Protein AF-A0A7C1Q3C8-F1 (afdb_monomer_lite)

pLDDT: mean 85.89, std 12.81, range [46.75, 97.88]

Secondary structure (DSSP, 8-state):
-PPP------HHHHHHHHHHHSS-TT-GGGHHHHHHHHHHHHHHHHHHHHHT-HHHH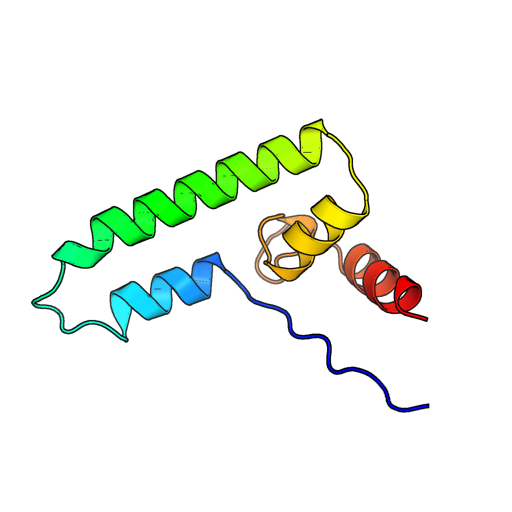HHHHHTT-SGGG-TTSTT--HHHHHHHHHTT-

Structure (mmCIF, N/CA/C/O backbone):
data_AF-A0A7C1Q3C8-F1
#
_entry.id   AF-A0A7C1Q3C8-F1
#
loop_
_atom_site.group_PDB
_atom_site.id
_atom_site.type_symbol
_atom_site.label_atom_id
_atom_site.label_alt_id
_atom_site.label_comp_id
_atom_site.label_asym_id
_atom_site.label_entity_id
_atom_site.label_seq_id
_atom_site.pdbx_PDB_ins_code
_atom_site.Cartn_x
_atom_site.Cartn_y
_atom_site.Cartn_z
_atom_site.occupancy
_atom_site.B_iso_or_equiv
_atom_site.auth_seq_id
_atom_site.auth_comp_id
_atom_site.auth_asym_id
_atom_site.auth_atom_id
_atom_site.pdbx_PDB_model_num
ATOM 1 N N . MET A 1 1 ? -1.377 -19.819 23.166 1.00 50.06 1 MET A N 1
ATOM 2 C CA . MET A 1 1 ? -1.894 -19.439 21.832 1.00 50.06 1 MET A CA 1
ATOM 3 C C . MET A 1 1 ? -0.719 -18.986 20.978 1.00 50.06 1 MET A C 1
ATOM 5 O O . MET A 1 1 ? 0.120 -18.260 21.496 1.00 50.06 1 MET A O 1
ATOM 9 N N . LYS A 1 2 ? -0.591 -19.463 19.732 1.00 54.12 2 LYS A N 1
ATOM 10 C CA . LYS A 1 2 ? 0.448 -18.975 18.808 1.00 54.12 2 LYS A CA 1
ATOM 11 C C . LYS A 1 2 ? 0.008 -17.605 18.292 1.00 54.12 2 LYS A C 1
ATOM 13 O O . LYS A 1 2 ? -1.068 -17.517 17.715 1.00 54.12 2 LYS A O 1
ATOM 18 N N . GLN A 1 3 ? 0.810 -16.566 18.512 1.00 60.91 3 GLN A N 1
ATOM 19 C CA . GLN A 1 3 ? 0.602 -15.279 17.846 1.00 60.91 3 GLN A CA 1
ATOM 20 C C . GLN A 1 3 ? 0.815 -15.480 16.340 1.00 60.91 3 GLN A C 1
ATOM 22 O O . GLN A 1 3 ? 1.852 -16.008 15.931 1.00 60.91 3 GLN A O 1
ATOM 27 N N . ALA A 1 4 ? -0.181 -15.125 15.528 1.00 72.06 4 ALA A N 1
ATOM 28 C CA . ALA A 1 4 ? -0.021 -15.073 14.081 1.00 72.06 4 ALA A CA 1
ATOM 29 C C . A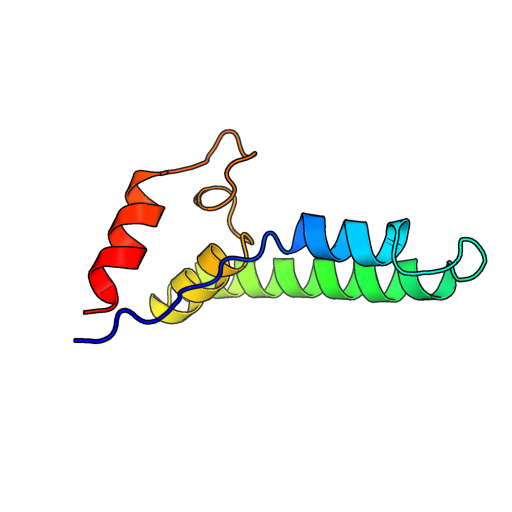LA A 1 4 ? 0.879 -13.880 13.725 1.00 72.06 4 ALA A C 1
ATOM 31 O O . ALA A 1 4 ? 0.769 -12.814 14.328 1.00 72.06 4 ALA A O 1
ATOM 32 N N . LEU A 1 5 ? 1.797 -14.064 12.776 1.00 72.00 5 LEU A N 1
ATOM 33 C CA . LEU A 1 5 ? 2.620 -12.967 12.272 1.00 72.00 5 LEU A CA 1
ATOM 34 C C . LEU A 1 5 ? 1.785 -12.133 11.297 1.00 72.00 5 LEU A C 1
ATOM 36 O O . LEU A 1 5 ? 1.484 -12.594 10.197 1.00 72.00 5 LEU A O 1
ATOM 40 N N . THR A 1 6 ? 1.437 -10.911 11.690 1.00 68.44 6 THR A N 1
ATOM 41 C CA . THR A 1 6 ? 0.767 -9.948 10.810 1.00 68.44 6 THR A CA 1
ATOM 42 C C . THR A 1 6 ? 1.825 -9.106 10.095 1.00 68.44 6 THR A C 1
ATOM 44 O O . THR A 1 6 ? 2.530 -8.307 10.716 1.00 68.44 6 THR A O 1
ATOM 47 N N . PHE A 1 7 ? 1.965 -9.294 8.783 1.00 77.62 7 PHE A N 1
ATOM 48 C CA . PHE A 1 7 ? 2.873 -8.498 7.956 1.00 77.62 7 PHE A CA 1
ATOM 49 C C . PHE A 1 7 ? 2.160 -7.256 7.417 1.00 77.62 7 PHE A C 1
ATOM 51 O O . PHE A 1 7 ? 0.986 -7.305 7.057 1.00 77.62 7 PHE A O 1
ATOM 58 N N . ARG A 1 8 ? 2.891 -6.141 7.344 1.00 84.12 8 ARG A N 1
ATOM 59 C CA . ARG A 1 8 ? 2.449 -4.902 6.694 1.00 84.12 8 ARG A CA 1
ATOM 60 C C . ARG A 1 8 ? 3.324 -4.640 5.482 1.00 84.12 8 ARG A C 1
ATOM 62 O O . ARG A 1 8 ? 4.524 -4.913 5.524 1.00 84.12 8 ARG A O 1
ATOM 69 N N . VAL A 1 9 ? 2.732 -4.086 4.430 1.00 89.19 9 VAL A N 1
ATOM 70 C CA . VAL A 1 9 ? 3.444 -3.795 3.186 1.00 89.19 9 VAL A CA 1
ATOM 71 C C . VAL A 1 9 ? 3.220 -2.342 2.827 1.00 89.19 9 VAL A C 1
ATOM 73 O O . VAL A 1 9 ? 2.097 -1.930 2.575 1.00 89.19 9 VAL A O 1
ATOM 76 N N . HIS A 1 10 ? 4.302 -1.571 2.750 1.00 94.25 10 HIS A N 1
ATOM 77 C CA . HIS A 1 10 ? 4.236 -0.226 2.202 1.00 94.25 10 HIS A CA 1
ATOM 78 C C . HIS A 1 10 ? 4.169 -0.315 0.676 1.00 94.25 10 HIS A C 1
ATOM 80 O O . HIS A 1 10 ? 5.195 -0.263 -0.002 1.00 94.25 10 HIS A O 1
ATOM 86 N N . THR A 1 11 ? 2.962 -0.489 0.134 1.00 94.94 11 THR A N 1
ATOM 87 C CA . THR A 1 11 ? 2.773 -0.898 -1.268 1.00 94.94 11 THR A CA 1
ATOM 88 C C . THR A 1 11 ? 3.431 0.062 -2.253 1.00 94.94 11 THR A C 1
ATOM 90 O O . THR A 1 11 ? 4.145 -0.382 -3.146 1.00 94.94 11 THR A O 1
ATOM 93 N N . SER A 1 12 ? 3.292 1.374 -2.051 1.00 92.00 12 SER A N 1
ATOM 94 C CA . SER A 1 12 ? 3.950 2.379 -2.898 1.00 92.00 12 SER A CA 1
ATOM 95 C C . SER A 1 12 ? 5.475 2.225 -2.940 1.00 92.00 12 SER A C 1
ATOM 97 O O . SER A 1 12 ? 6.057 2.256 -4.023 1.00 92.00 12 SER A O 1
ATOM 99 N N . ASN A 1 13 ? 6.117 1.997 -1.790 1.00 92.62 13 ASN A N 1
ATOM 100 C CA . ASN A 1 13 ? 7.567 1.811 -1.722 1.00 92.62 13 ASN A CA 1
ATOM 101 C C . ASN A 1 13 ? 7.982 0.470 -2.324 1.00 92.62 13 ASN A C 1
ATOM 103 O O . ASN A 1 13 ? 8.955 0.423 -3.063 1.00 92.62 13 ASN A O 1
ATOM 107 N N . LEU A 1 14 ? 7.219 -0.600 -2.088 1.00 93.12 14 LEU A N 1
ATOM 108 C CA . LEU A 1 14 ? 7.483 -1.897 -2.711 1.00 93.12 14 LEU A CA 1
ATOM 109 C C . LEU A 1 14 ? 7.433 -1.809 -4.243 1.00 93.12 14 LEU A C 1
ATOM 111 O O . LEU A 1 14 ? 8.324 -2.314 -4.917 1.00 93.12 14 LEU A O 1
ATOM 115 N N . LEU A 1 15 ? 6.410 -1.159 -4.804 1.00 92.56 15 LEU A N 1
ATOM 116 C CA . LEU A 1 15 ? 6.294 -0.992 -6.256 1.00 92.56 15 LEU A CA 1
ATOM 117 C C . LEU A 1 15 ? 7.437 -0.142 -6.821 1.00 92.56 15 LEU A C 1
ATOM 119 O O . LEU A 1 15 ? 7.944 -0.448 -7.900 1.00 92.56 15 LEU A O 1
ATOM 123 N N . LYS A 1 16 ? 7.864 0.889 -6.084 1.00 89.19 16 LYS A N 1
ATOM 124 C CA . LYS A 1 16 ? 9.036 1.694 -6.433 1.00 89.19 16 LYS A CA 1
ATOM 125 C C . LYS A 1 16 ? 10.310 0.843 -6.457 1.00 89.19 16 LYS A C 1
ATOM 127 O O . LYS A 1 16 ? 11.000 0.835 -7.468 1.00 89.19 16 LYS A O 1
ATOM 132 N N . GLU A 1 17 ? 10.564 0.066 -5.407 1.00 89.69 17 GLU A N 1
ATOM 133 C CA . GLU A 1 17 ? 11.710 -0.853 -5.316 1.00 89.69 17 GLU A CA 1
ATOM 134 C C . GLU A 1 17 ? 11.708 -1.901 -6.438 1.00 89.69 17 GLU A C 1
ATOM 136 O O . GLU A 1 17 ? 12.750 -2.200 -7.017 1.00 89.69 17 GLU A O 1
ATOM 141 N N . ILE A 1 18 ? 10.540 -2.434 -6.812 1.00 88.00 18 ILE A N 1
ATOM 142 C CA . ILE A 1 18 ? 10.428 -3.365 -7.945 1.00 88.00 18 ILE A CA 1
ATOM 143 C C . ILE A 1 18 ? 10.916 -2.699 -9.237 1.00 88.00 18 ILE A C 1
ATOM 145 O O . ILE A 1 18 ? 11.691 -3.296 -9.981 1.00 88.00 18 ILE A O 1
ATOM 149 N N . VAL A 1 19 ? 10.479 -1.468 -9.496 1.00 85.38 19 VAL A N 1
ATOM 150 C CA . VAL A 1 19 ? 10.823 -0.725 -10.715 1.00 85.38 19 VAL A CA 1
ATOM 151 C C . VAL A 1 19 ? 12.281 -0.272 -10.727 1.00 85.38 19 VAL A C 1
ATOM 153 O O . VAL A 1 19 ? 12.908 -0.301 -11.784 1.00 85.38 19 VAL A O 1
ATOM 156 N N . GLU A 1 20 ? 12.814 0.149 -9.581 1.00 83.81 20 GLU A N 1
ATOM 157 C CA . GLU A 1 20 ? 14.146 0.755 -9.480 1.00 83.81 20 GLU A CA 1
ATOM 158 C C . GLU A 1 20 ? 15.268 -0.270 -9.258 1.00 83.81 20 GLU A C 1
ATOM 160 O O . GLU A 1 20 ? 16.364 -0.088 -9.787 1.00 83.81 20 GLU A O 1
ATOM 165 N N . CYS A 1 21 ? 15.009 -1.349 -8.512 1.00 79.69 21 CYS A N 1
ATOM 166 C CA . CYS A 1 21 ? 16.049 -2.269 -8.038 1.00 79.69 21 CYS A CA 1
ATOM 167 C C . CYS A 1 21 ? 15.935 -3.683 -8.622 1.00 79.69 21 CYS A C 1
ATOM 169 O O . CYS A 1 21 ? 16.953 -4.345 -8.826 1.00 79.69 21 CYS A O 1
ATOM 171 N N . ALA A 1 22 ? 14.719 -4.181 -8.877 1.00 71.25 22 ALA A N 1
ATOM 172 C CA . ALA A 1 22 ? 14.525 -5.575 -9.293 1.00 71.25 22 ALA A CA 1
ATOM 173 C C . ALA A 1 22 ? 14.648 -5.788 -10.811 1.00 71.25 22 ALA A C 1
ATOM 175 O O . ALA A 1 22 ? 14.777 -6.924 -11.274 1.00 71.25 22 ALA A O 1
ATOM 176 N N . ILE A 1 23 ? 14.594 -4.711 -11.593 1.00 69.12 23 ILE A N 1
ATOM 177 C CA . ILE A 1 23 ? 14.524 -4.759 -13.050 1.00 69.12 23 ILE A CA 1
ATOM 178 C C . ILE A 1 23 ? 15.787 -4.092 -13.616 1.00 69.12 23 ILE A C 1
ATOM 180 O O . ILE A 1 23 ? 16.073 -2.950 -13.258 1.00 69.12 23 ILE A O 1
ATOM 184 N N . PRO A 1 24 ? 16.563 -4.760 -14.496 1.00 75.12 24 PRO A N 1
ATOM 185 C CA . PRO A 1 24 ? 17.702 -4.130 -15.156 1.00 75.12 24 PRO A CA 1
ATOM 186 C C . PRO A 1 24 ? 17.273 -2.813 -15.807 1.00 75.12 24 PRO A C 1
ATOM 188 O O . PRO A 1 24 ? 16.200 -2.748 -16.400 1.00 75.12 24 PRO A O 1
ATOM 191 N N . THR A 1 25 ? 18.110 -1.778 -15.765 1.00 65.19 25 THR A N 1
ATOM 192 C CA . THR A 1 25 ? 17.808 -0.438 -16.312 1.00 65.19 25 THR A CA 1
ATOM 193 C C . THR A 1 25 ? 17.371 -0.444 -17.785 1.00 65.19 25 THR A C 1
ATOM 195 O O . THR A 1 25 ? 16.725 0.495 -18.243 1.00 65.19 25 THR A O 1
ATOM 198 N N . SER A 1 26 ? 17.666 -1.513 -18.530 1.00 64.00 26 SER A N 1
ATOM 199 C CA . SER A 1 26 ? 17.200 -1.750 -19.902 1.00 64.00 26 SER A CA 1
ATOM 200 C C . SER A 1 26 ? 15.727 -2.181 -20.025 1.00 64.00 26 SER A C 1
ATOM 202 O O . SER A 1 26 ? 15.185 -2.174 -21.128 1.00 64.00 26 SER A O 1
ATOM 204 N N . ALA A 1 27 ? 15.054 -2.533 -18.929 1.00 64.06 27 ALA A N 1
ATOM 205 C CA . ALA A 1 27 ? 13.696 -3.076 -18.902 1.00 64.06 27 ALA A CA 1
ATOM 206 C C . ALA A 1 27 ? 12.648 -2.062 -18.396 1.00 64.06 27 ALA A C 1
ATOM 208 O O . ALA A 1 27 ? 11.687 -2.407 -17.705 1.00 64.06 27 ALA A O 1
ATOM 209 N N . GLY A 1 28 ? 12.758 -0.810 -18.863 1.00 69.38 28 GLY A N 1
ATOM 210 C CA . GLY A 1 28 ? 11.739 0.238 -18.682 1.00 69.38 28 GLY A CA 1
ATOM 211 C C . GLY A 1 28 ? 10.330 -0.143 -19.171 1.00 69.38 28 GLY A C 1
ATOM 212 O O . GLY A 1 28 ? 9.356 0.522 -18.823 1.00 69.38 28 GLY A O 1
ATOM 213 N N . VAL A 1 29 ? 10.192 -1.255 -19.906 1.00 80.81 29 VAL A N 1
ATOM 214 C CA . VAL A 1 29 ? 8.907 -1.851 -20.307 1.00 80.81 29 VAL A CA 1
ATOM 215 C C . VAL A 1 29 ? 7.980 -2.144 -19.121 1.00 80.81 29 VAL A C 1
ATOM 217 O O . VAL A 1 29 ? 6.764 -2.101 -19.279 1.00 80.81 29 VAL A O 1
ATOM 220 N N . LEU A 1 30 ? 8.525 -2.395 -17.926 1.00 82.50 30 LEU A N 1
ATOM 221 C CA . LEU A 1 30 ? 7.731 -2.698 -16.732 1.00 82.50 30 LEU A CA 1
ATOM 222 C C . LEU A 1 30 ? 7.310 -1.456 -15.931 1.00 82.50 30 LEU A C 1
ATOM 224 O O . LEU A 1 30 ? 6.398 -1.550 -15.112 1.00 82.50 30 LEU A O 1
ATOM 228 N N . TYR A 1 31 ? 7.883 -0.280 -16.207 1.00 85.00 31 TYR A N 1
ATOM 229 C CA . TYR A 1 31 ? 7.500 0.965 -15.532 1.00 85.00 31 TYR A CA 1
ATOM 230 C C . TYR A 1 31 ? 6.016 1.289 -15.749 1.00 85.00 31 TYR A C 1
ATOM 232 O O . TYR A 1 31 ? 5.275 1.575 -14.808 1.00 85.00 31 TYR A O 1
ATOM 240 N N . VAL A 1 32 ? 5.573 1.200 -17.006 1.00 89.12 32 VAL A N 1
ATOM 241 C CA . VAL A 1 32 ? 4.194 1.497 -17.412 1.00 89.12 32 VAL A CA 1
ATOM 242 C C . VAL A 1 32 ? 3.179 0.575 -16.719 1.00 89.12 32 VAL A C 1
ATOM 244 O O . VAL A 1 32 ? 2.285 1.104 -16.055 1.00 89.12 32 VAL A O 1
ATOM 247 N N . PRO A 1 33 ? 3.284 -0.768 -16.799 1.00 92.19 33 PRO A N 1
ATOM 248 C CA . PRO A 1 33 ? 2.325 -1.649 -16.139 1.00 92.19 33 PRO A CA 1
ATOM 249 C C . PRO A 1 33 ? 2.367 -1.545 -14.610 1.00 92.19 33 PRO A C 1
ATOM 251 O O . PRO A 1 33 ? 1.306 -1.584 -13.989 1.00 92.19 33 PRO A O 1
ATOM 254 N N . VAL A 1 34 ? 3.537 -1.346 -13.985 1.00 92.12 34 VAL A N 1
ATOM 255 C CA . VAL A 1 34 ? 3.608 -1.160 -12.524 1.00 92.12 34 VAL A CA 1
ATOM 256 C C . VAL A 1 34 ? 2.919 0.137 -12.099 1.00 92.12 34 VAL A C 1
ATOM 258 O O . VAL A 1 34 ? 2.147 0.139 -11.138 1.00 92.12 34 VAL A O 1
ATOM 261 N N . ASN A 1 35 ? 3.123 1.233 -12.833 1.00 89.94 35 ASN A N 1
ATOM 262 C CA . ASN A 1 35 ? 2.426 2.480 -12.534 1.00 89.94 35 ASN A CA 1
ATOM 263 C C . ASN A 1 35 ? 0.910 2.355 -12.769 1.00 89.94 35 ASN A C 1
ATOM 265 O O . ASN A 1 35 ? 0.131 2.854 -11.960 1.00 89.94 35 ASN A O 1
ATOM 269 N N . GLN A 1 36 ? 0.475 1.642 -13.814 1.00 95.19 36 GLN A N 1
ATOM 270 C CA . GLN A 1 36 ? -0.947 1.367 -14.041 1.00 95.19 36 GLN A CA 1
ATOM 271 C C . GLN A 1 36 ? -1.558 0.553 -12.893 1.00 95.19 36 GLN A C 1
ATOM 273 O O . GLN A 1 36 ? -2.655 0.862 -12.428 1.00 95.19 36 GLN A O 1
ATOM 278 N N . PHE A 1 37 ? -0.841 -0.458 -12.400 1.00 96.06 37 PHE A N 1
A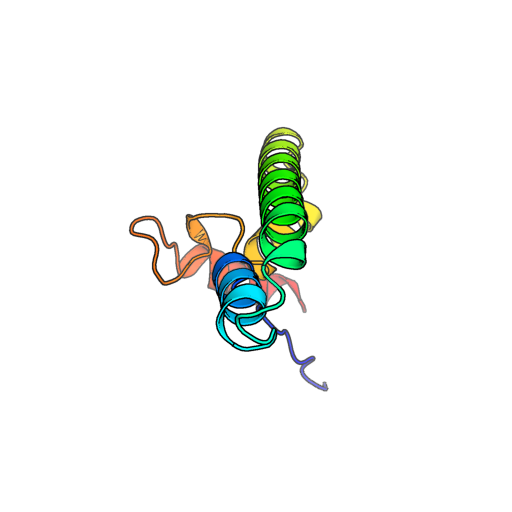TOM 279 C CA . PHE A 1 37 ? -1.275 -1.249 -11.254 1.00 96.06 37 PHE A CA 1
ATOM 280 C C . PHE A 1 37 ? -1.391 -0.397 -9.983 1.00 96.06 37 PHE A C 1
ATOM 282 O O . PHE A 1 37 ? -2.406 -0.468 -9.293 1.00 96.06 37 PHE A O 1
ATOM 289 N N . ARG A 1 38 ? -0.417 0.485 -9.723 1.00 94.31 38 ARG A N 1
ATOM 290 C CA . ARG A 1 38 ? -0.478 1.452 -8.615 1.00 94.31 38 ARG A CA 1
ATOM 291 C C . ARG A 1 38 ? -1.737 2.323 -8.685 1.00 94.31 38 ARG A C 1
ATOM 293 O O . ARG A 1 38 ? -2.412 2.487 -7.675 1.00 94.31 38 ARG A O 1
ATOM 300 N N . LEU A 1 39 ? -2.074 2.852 -9.864 1.00 95.31 39 LEU A N 1
ATOM 301 C CA . LEU A 1 39 ? -3.280 3.669 -10.052 1.00 95.31 39 LEU A CA 1
ATOM 302 C C . LEU A 1 39 ? -4.567 2.878 -9.779 1.00 95.31 39 LEU A C 1
ATOM 304 O O . LEU A 1 39 ? -5.487 3.403 -9.152 1.00 95.31 39 LEU A O 1
ATOM 308 N N . LEU A 1 40 ? -4.627 1.612 -10.203 1.00 97.88 40 LEU A N 1
ATOM 309 C CA . LEU A 1 40 ? -5.762 0.737 -9.902 1.00 97.88 40 LEU A CA 1
ATOM 310 C C . LEU A 1 40 ? -5.903 0.488 -8.398 1.00 97.88 40 LEU A C 1
ATOM 312 O O . LEU A 1 40 ? -7.018 0.532 -7.888 1.00 97.88 40 LEU A O 1
ATOM 316 N N . LEU A 1 41 ? -4.798 0.285 -7.677 1.00 96.69 41 LEU A N 1
ATOM 317 C CA . LEU A 1 41 ? -4.827 0.135 -6.220 1.00 96.69 41 LEU A CA 1
ATOM 318 C C . LEU A 1 41 ? -5.357 1.393 -5.521 1.00 96.69 41 LEU A C 1
ATOM 320 O O . LEU A 1 41 ? -6.169 1.270 -4.609 1.00 96.69 41 LEU A O 1
ATOM 324 N N . CYS A 1 42 ? -4.978 2.591 -5.981 1.00 94.44 42 CYS A N 1
ATOM 325 C CA . CYS A 1 42 ? -5.553 3.840 -5.470 1.00 94.44 42 CYS A CA 1
ATOM 326 C C . CYS A 1 42 ? -7.070 3.904 -5.709 1.00 94.44 42 CYS A C 1
ATOM 328 O O . CYS A 1 42 ? -7.825 4.200 -4.786 1.00 94.44 42 CYS A O 1
ATOM 330 N N . ALA A 1 43 ? -7.538 3.557 -6.912 1.00 97.00 43 ALA A N 1
ATOM 331 C CA . ALA A 1 43 ? -8.970 3.537 -7.218 1.00 97.00 43 ALA A CA 1
ATOM 332 C C . ALA A 1 43 ? -9.741 2.506 -6.369 1.00 97.00 43 ALA A C 1
ATOM 334 O O . ALA A 1 43 ? -10.871 2.761 -5.945 1.00 97.00 43 ALA A O 1
ATOM 335 N N . VAL A 1 44 ? -9.131 1.347 -6.096 1.00 96.25 44 VAL A N 1
ATOM 336 C CA . VAL A 1 44 ? -9.684 0.331 -5.191 1.00 96.25 44 VAL A CA 1
ATOM 337 C C . VAL A 1 44 ? -9.774 0.871 -3.765 1.00 96.25 44 VAL A C 1
ATOM 339 O O . VAL A 1 44 ? -10.829 0.732 -3.151 1.00 96.25 44 VAL A O 1
ATOM 342 N N . ALA A 1 45 ? -8.728 1.533 -3.266 1.00 95.44 45 ALA A N 1
ATOM 343 C CA . ALA A 1 45 ? -8.719 2.142 -1.939 1.00 95.44 45 ALA A CA 1
ATOM 344 C C . ALA A 1 45 ? -9.800 3.228 -1.806 1.00 95.44 45 ALA A C 1
ATOM 346 O O . ALA A 1 45 ? -10.607 3.184 -0.882 1.00 95.44 45 ALA A O 1
ATOM 347 N N . GLU A 1 46 ? -9.925 4.129 -2.784 1.00 96.31 46 GLU A N 1
ATOM 348 C CA . GLU A 1 46 ? -11.009 5.121 -2.801 1.00 96.31 46 GLU A CA 1
ATOM 349 C C . GLU A 1 46 ? -12.398 4.469 -2.805 1.00 96.31 46 GLU A C 1
ATOM 351 O O . GLU A 1 46 ? -13.343 4.962 -2.179 1.00 96.31 46 GLU A O 1
ATOM 356 N N . ARG A 1 47 ? -12.560 3.364 -3.544 1.00 97.44 47 ARG A N 1
ATOM 357 C CA . ARG A 1 47 ? -13.828 2.635 -3.570 1.00 97.44 47 ARG A CA 1
ATOM 358 C C . ARG A 1 47 ? -14.105 1.954 -2.233 1.00 97.44 47 ARG A C 1
ATOM 360 O O . ARG A 1 47 ? -15.256 1.986 -1.801 1.00 97.44 47 ARG A O 1
ATOM 367 N N . ALA A 1 48 ? -13.087 1.391 -1.589 1.00 95.94 48 ALA A N 1
ATOM 368 C CA . ALA A 1 48 ? -13.186 0.807 -0.257 1.00 95.94 48 ALA A CA 1
ATOM 369 C C . ALA A 1 48 ? -13.667 1.840 0.767 1.00 95.94 48 ALA A C 1
ATOM 371 O O . ALA A 1 48 ? -14.649 1.587 1.466 1.00 95.94 48 ALA A O 1
ATOM 372 N N . THR A 1 49 ? -13.089 3.046 0.750 1.00 93.38 49 THR A N 1
ATOM 373 C CA . THR A 1 49 ? -13.517 4.152 1.618 1.00 93.38 49 THR A CA 1
ATOM 374 C C . THR A 1 49 ? -14.994 4.492 1.407 1.00 93.38 49 THR A C 1
ATOM 376 O O . THR A 1 49 ? -15.743 4.636 2.368 1.00 93.38 49 THR A O 1
ATOM 379 N N . LYS A 1 50 ? -15.451 4.563 0.147 1.00 96.88 50 LYS A N 1
ATOM 380 C CA . LYS A 1 50 ? -16.858 4.858 -0.191 1.00 96.88 50 LYS A CA 1
ATOM 381 C C . LYS A 1 50 ? -17.827 3.751 0.228 1.00 96.88 50 LYS A C 1
ATOM 383 O O . LYS A 1 50 ? -18.980 4.047 0.523 1.00 96.88 50 LYS A O 1
ATOM 388 N N . LEU A 1 51 ? -17.395 2.490 0.181 1.00 97.19 51 LEU A N 1
ATOM 389 C CA . LEU A 1 51 ? -18.190 1.352 0.654 1.00 97.19 51 LEU A CA 1
ATOM 390 C C . LEU A 1 51 ? -18.243 1.296 2.185 1.00 97.19 51 LEU A C 1
ATOM 392 O O . LEU A 1 51 ? -19.213 0.775 2.726 1.00 97.19 51 LEU A O 1
ATOM 396 N N . ASN A 1 52 ? -17.229 1.857 2.852 1.00 93.31 52 ASN A N 1
ATOM 397 C CA . ASN A 1 52 ? -17.070 1.867 4.302 1.00 93.31 52 ASN A CA 1
ATOM 398 C C . ASN A 1 52 ? -17.157 0.462 4.925 1.00 93.31 52 ASN A C 1
ATOM 400 O O . ASN A 1 52 ? -17.729 0.273 5.997 1.00 93.31 52 ASN A O 1
ATOM 404 N N . ASP A 1 53 ? -16.606 -0.529 4.224 1.00 93.25 53 ASP A N 1
ATOM 405 C CA . ASP A 1 53 ? -16.520 -1.897 4.720 1.00 93.25 53 ASP A CA 1
ATOM 406 C C . ASP A 1 53 ? -15.324 -2.020 5.685 1.00 93.25 53 ASP A C 1
ATOM 408 O O . ASP A 1 53 ? -14.191 -1.728 5.280 1.00 93.25 53 ASP A O 1
ATOM 412 N N . PRO A 1 54 ? -15.539 -2.414 6.957 1.00 91.00 54 PRO A N 1
ATOM 413 C CA . PRO A 1 54 ? -14.472 -2.444 7.956 1.00 91.00 54 PRO A CA 1
ATOM 414 C C . PRO A 1 54 ? -13.312 -3.378 7.594 1.00 91.00 54 PRO A C 1
ATOM 416 O O . PRO A 1 54 ? -12.152 -3.005 7.769 1.00 91.00 54 PRO A O 1
ATOM 419 N N . GLU A 1 55 ? -13.604 -4.559 7.047 1.00 91.25 55 GLU A N 1
ATOM 420 C CA . GLU A 1 55 ? -12.584 -5.552 6.694 1.00 91.25 55 GLU A CA 1
ATOM 421 C C . GLU A 1 55 ? -11.766 -5.100 5.482 1.00 91.25 55 GLU A C 1
ATOM 423 O O . GLU A 1 55 ? -10.537 -5.194 5.467 1.00 91.25 55 GLU A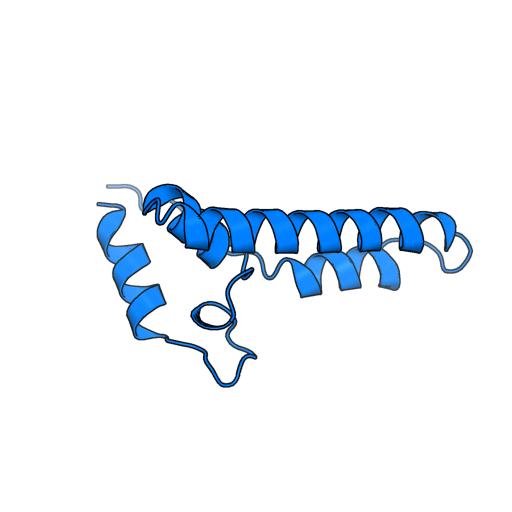 O 1
ATOM 428 N N . LEU A 1 56 ? -12.425 -4.526 4.477 1.00 92.75 56 LEU A N 1
ATOM 429 C CA . LEU A 1 56 ? -11.749 -3.986 3.307 1.00 92.75 56 LEU A CA 1
ATOM 430 C C . LEU A 1 56 ? -10.869 -2.787 3.674 1.00 92.75 56 LEU A C 1
ATOM 432 O O . LEU A 1 56 ? -9.725 -2.709 3.226 1.00 92.75 56 LEU A O 1
ATOM 436 N N . ASN A 1 57 ? -11.357 -1.883 4.526 1.00 93.25 57 ASN A N 1
ATOM 437 C CA . ASN A 1 57 ? -10.562 -0.767 5.040 1.00 93.25 57 ASN A CA 1
ATOM 438 C C . ASN A 1 57 ? -9.351 -1.264 5.837 1.00 93.25 57 ASN A C 1
ATOM 440 O O . ASN A 1 57 ? -8.253 -0.722 5.690 1.00 93.25 57 ASN A O 1
ATOM 444 N N . LYS A 1 58 ? -9.519 -2.343 6.611 1.00 91.69 58 LYS A N 1
ATOM 445 C CA . LYS A 1 58 ? -8.414 -2.978 7.328 1.00 91.69 58 LYS A CA 1
ATOM 446 C C . LYS A 1 58 ? -7.325 -3.459 6.362 1.00 91.69 58 LYS A C 1
ATOM 448 O O . LYS A 1 58 ? -6.144 -3.185 6.588 1.00 91.69 58 LYS A O 1
ATOM 453 N N . LEU A 1 59 ? -7.711 -4.107 5.259 1.00 92.19 59 LEU A N 1
ATOM 454 C CA . LEU A 1 59 ? -6.780 -4.524 4.204 1.00 92.19 59 LEU A CA 1
ATOM 455 C C . LEU A 1 59 ? -6.071 -3.324 3.558 1.00 92.19 59 LEU A C 1
ATOM 457 O O . LEU A 1 59 ? -4.856 -3.370 3.363 1.00 92.19 59 LEU A O 1
ATOM 461 N N . MET A 1 60 ? -6.788 -2.232 3.269 1.00 95.00 60 MET A N 1
ATOM 462 C CA . MET A 1 60 ? -6.180 -1.022 2.693 1.00 95.00 60 MET A CA 1
ATOM 463 C C . MET A 1 60 ? -5.127 -0.413 3.630 1.00 95.00 60 MET A C 1
ATOM 465 O O . MET A 1 60 ? -4.044 -0.040 3.175 1.00 95.00 60 MET A O 1
ATOM 469 N N . CYS A 1 61 ? -5.390 -0.390 4.940 1.00 93.19 61 CYS A N 1
ATOM 470 C CA . CYS A 1 61 ? -4.421 0.046 5.946 1.00 93.19 61 CYS A CA 1
ATOM 471 C C . CYS A 1 61 ? -3.207 -0.898 6.063 1.00 93.19 61 CYS A C 1
ATOM 473 O O . CYS A 1 61 ? -2.075 -0.446 6.245 1.00 93.19 61 CYS A O 1
ATOM 475 N N . GLN A 1 62 ? -3.401 -2.219 5.952 1.00 91.94 62 GLN A N 1
ATOM 476 C CA . GLN A 1 62 ? -2.294 -3.192 5.952 1.00 91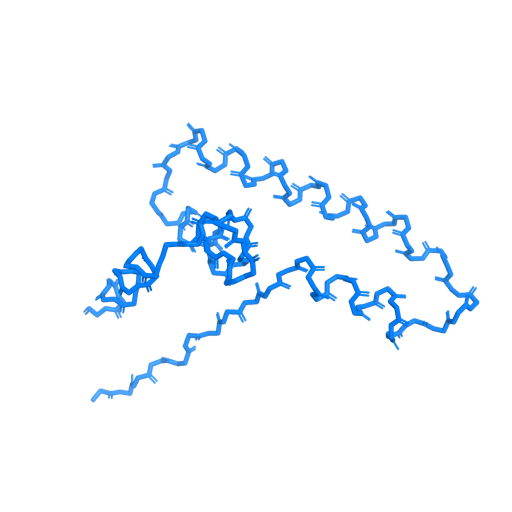.94 62 GLN A CA 1
ATOM 477 C C . GLN A 1 62 ? -1.380 -3.046 4.724 1.00 91.94 62 GLN A C 1
ATOM 479 O O . GLN A 1 62 ? -0.169 -3.268 4.832 1.00 91.94 62 GLN A O 1
ATOM 484 N N . LEU A 1 63 ? -1.960 -2.647 3.589 1.00 94.44 63 LEU A N 1
ATOM 485 C CA . LEU A 1 63 ? -1.265 -2.328 2.340 1.00 94.44 63 LEU A CA 1
ATOM 486 C C . LEU A 1 63 ? -0.705 -0.896 2.299 1.00 94.44 63 LEU A C 1
ATOM 488 O O . LEU A 1 63 ? -0.104 -0.508 1.291 1.00 94.44 63 LEU A O 1
ATOM 492 N N . TH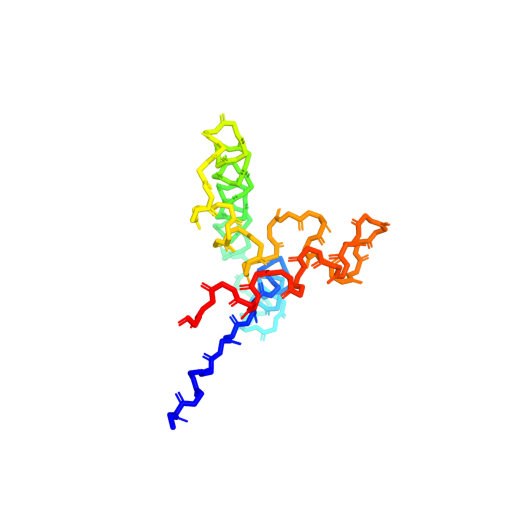R A 1 64 ? -0.901 -0.105 3.356 1.00 95.25 64 THR A N 1
ATOM 493 C CA . THR A 1 64 ? -0.490 1.303 3.412 1.00 95.25 64 THR A CA 1
ATOM 494 C C . THR A 1 64 ? -1.027 2.108 2.218 1.00 95.25 64 THR A C 1
ATOM 496 O O . THR A 1 64 ? -0.306 2.874 1.581 1.00 95.25 64 THR A O 1
ATOM 499 N N . LEU A 1 65 ? -2.289 1.870 1.847 1.00 95.38 65 LEU A N 1
ATOM 500 C CA . LEU A 1 65 ? -2.970 2.605 0.773 1.00 95.38 65 LEU A CA 1
ATOM 501 C C . LEU A 1 65 ? -3.744 3.822 1.294 1.00 95.38 65 LEU A C 1
ATOM 503 O O . LEU A 1 65 ? -4.118 4.681 0.500 1.00 95.38 65 LEU A O 1
ATOM 507 N N . TYR A 1 66 ? -3.958 3.904 2.609 1.00 95.44 66 TYR A N 1
ATOM 508 C CA . TYR A 1 66 ? -4.505 5.077 3.287 1.00 95.44 66 TYR A CA 1
ATOM 509 C C . TYR A 1 66 ? -3.394 5.881 3.948 1.00 95.44 66 TYR A C 1
ATOM 511 O O . TYR A 1 66 ? -2.482 5.309 4.554 1.00 95.44 66 TYR A O 1
ATOM 519 N N . GLU A 1 67 ? -3.487 7.204 3.866 1.00 94.00 67 GLU A N 1
ATOM 520 C CA . GLU A 1 67 ? -2.481 8.110 4.423 1.00 94.00 67 GLU A CA 1
ATOM 521 C C . GLU A 1 67 ? -2.365 7.963 5.943 1.00 94.00 67 GLU A C 1
ATOM 523 O O . GLU A 1 67 ? -1.266 8.009 6.487 1.00 94.00 67 GLU A O 1
ATOM 528 N N . GLU A 1 68 ? -3.477 7.691 6.622 1.00 94.38 68 GLU A N 1
ATOM 529 C CA . GLU A 1 68 ? -3.551 7.462 8.064 1.00 94.38 68 GLU A CA 1
ATOM 530 C C . GLU A 1 68 ? -2.784 6.210 8.497 1.00 94.38 68 GLU A C 1
ATOM 532 O O . GLU A 1 68 ? -2.374 6.093 9.651 1.00 94.38 68 GLU A O 1
ATOM 537 N N . SER A 1 69 ? -2.551 5.284 7.566 1.00 93.50 69 SER A N 1
ATOM 538 C CA . SER A 1 69 ? -1.786 4.061 7.799 1.00 93.50 69 SER A CA 1
ATOM 539 C C . SER A 1 69 ? -0.318 4.159 7.366 1.00 93.50 69 SER A C 1
ATOM 541 O O . SER A 1 69 ? 0.470 3.265 7.692 1.00 93.50 69 SER A O 1
ATOM 543 N N . ASP A 1 70 ? 0.080 5.226 6.667 1.00 94.25 70 ASP A N 1
ATOM 544 C CA . ASP A 1 70 ? 1.448 5.427 6.183 1.00 94.25 70 ASP A CA 1
ATOM 545 C C . ASP A 1 70 ? 2.320 6.135 7.229 1.00 94.25 70 ASP A C 1
ATOM 547 O O . ASP A 1 70 ? 2.088 7.311 7.498 1.00 94.25 70 ASP A O 1
ATOM 551 N N . PRO A 1 71 ? 3.359 5.481 7.791 1.00 91.75 71 PRO A N 1
ATOM 552 C CA . PRO A 1 71 ? 4.235 6.098 8.789 1.00 91.75 71 PRO A CA 1
ATOM 553 C C . PRO A 1 71 ? 5.035 7.302 8.265 1.00 91.75 71 PRO A C 1
ATOM 555 O O . PRO A 1 71 ? 5.585 8.052 9.069 1.00 91.75 71 PRO A O 1
ATOM 558 N N . ASN A 1 72 ? 5.125 7.487 6.945 1.00 92.75 72 ASN A N 1
ATOM 559 C CA . ASN A 1 72 ? 5.781 8.635 6.320 1.00 92.75 72 ASN A CA 1
ATOM 560 C C . ASN A 1 72 ? 4.803 9.780 6.007 1.00 92.75 72 ASN A C 1
ATOM 562 O O . ASN A 1 72 ? 5.237 10.864 5.607 1.00 92.75 72 ASN A O 1
ATOM 566 N N . SER A 1 73 ? 3.494 9.560 6.165 1.00 94.50 73 SER A N 1
ATOM 567 C CA . SER A 1 73 ? 2.481 10.590 5.956 1.00 94.50 73 SER A CA 1
ATOM 568 C C . SER A 1 73 ? 2.397 11.543 7.147 1.00 94.50 73 SER A C 1
ATOM 570 O O . SER A 1 73 ? 2.520 11.153 8.307 1.00 94.50 73 SER A O 1
ATOM 572 N N . LYS A 1 74 ? 2.089 12.815 6.870 1.00 96.19 74 LYS A N 1
ATOM 573 C CA . LYS A 1 74 ? 1.754 13.808 7.907 1.00 96.19 74 LYS A CA 1
ATOM 574 C C . LYS A 1 74 ? 0.428 13.504 8.609 1.00 96.19 74 LYS A C 1
ATOM 576 O O . LYS A 1 74 ? 0.180 14.042 9.683 1.00 96.19 74 LYS A O 1
ATOM 581 N N . HIS A 1 75 ? -0.409 12.680 7.985 1.00 95.88 75 HIS A N 1
ATOM 582 C CA . HIS A 1 75 ? -1.721 12.280 8.481 1.00 95.88 75 HIS A CA 1
ATOM 583 C C . HIS A 1 75 ? -1.696 10.923 9.192 1.00 95.88 75 HIS A C 1
ATOM 585 O O . HIS A 1 75 ? -2.753 10.414 9.551 1.00 95.88 75 HIS A O 1
ATOM 591 N N . TYR A 1 76 ? -0.508 10.347 9.416 1.00 95.44 76 TYR A N 1
ATOM 592 C CA . TYR A 1 76 ? -0.357 9.068 10.098 1.00 95.44 76 TYR A CA 1
ATOM 593 C C . TYR A 1 76 ? -1.056 9.058 11.464 1.00 95.44 76 TYR A C 1
ATOM 595 O O . TYR A 1 76 ? -0.789 9.911 12.314 1.00 95.44 76 TYR A O 1
ATOM 603 N N . ASN A 1 77 ? -1.907 8.057 11.687 1.00 94.31 77 ASN A N 1
ATOM 604 C CA . ASN A 1 77 ? -2.620 7.853 12.939 1.00 94.31 77 ASN A CA 1
ATOM 605 C C . ASN A 1 77 ? -2.142 6.545 13.607 1.00 94.31 77 ASN A C 1
ATOM 607 O O . ASN A 1 77 ? -2.573 5.455 13.216 1.00 94.31 77 ASN A O 1
ATOM 611 N N . PRO A 1 78 ? -1.254 6.614 14.616 1.00 90.81 78 PRO A N 1
ATOM 612 C CA . PRO A 1 78 ? -0.746 5.421 15.290 1.00 90.81 78 PRO A CA 1
ATOM 613 C C . PRO A 1 78 ? -1.821 4.677 16.095 1.00 90.81 78 PRO A C 1
ATOM 615 O O . PRO A 1 78 ? -1.724 3.454 16.219 1.00 90.81 78 PRO A O 1
ATOM 618 N N . ASP A 1 79 ? -2.843 5.378 16.590 1.00 91.38 79 ASP A N 1
ATOM 619 C CA . ASP A 1 79 ? -3.909 4.791 17.406 1.00 91.38 79 ASP A CA 1
ATOM 620 C C . ASP A 1 79 ? -4.802 3.884 16.551 1.00 91.38 79 ASP A C 1
ATOM 622 O O . ASP A 1 79 ? -5.048 2.733 16.915 1.00 91.38 79 ASP A O 1
ATOM 626 N N . LEU A 1 80 ? -5.151 4.337 15.339 1.00 87.38 80 LEU A N 1
ATOM 627 C CA . LEU A 1 80 ? -5.851 3.527 14.331 1.00 87.38 80 LEU A CA 1
ATOM 628 C C . LEU A 1 80 ? -5.117 2.200 14.076 1.00 87.38 80 LEU A C 1
ATOM 630 O O . LEU A 1 80 ? -5.717 1.126 13.999 1.00 87.38 80 LEU A O 1
ATOM 634 N N . MET A 1 81 ? -3.787 2.258 13.982 1.00 85.19 81 MET A N 1
ATOM 635 C CA . MET A 1 81 ? -2.972 1.069 13.743 1.00 85.19 81 MET A CA 1
ATOM 636 C C . MET A 1 81 ? -2.899 0.136 14.956 1.00 85.19 81 MET A C 1
ATOM 638 O O . MET A 1 81 ? -2.671 -1.066 14.787 1.00 85.19 81 MET A O 1
ATOM 642 N N . GLN A 1 82 ? -3.054 0.663 16.170 1.00 84.38 82 GLN A N 1
ATOM 643 C CA . GLN A 1 82 ? -3.099 -0.132 17.391 1.00 84.38 82 GLN A CA 1
ATOM 644 C C . GLN A 1 82 ? -4.451 -0.837 17.540 1.00 84.38 82 GLN A C 1
ATOM 646 O O . GLN A 1 82 ? -4.472 -2.036 17.823 1.00 84.38 82 GLN A O 1
ATOM 651 N N . GLU A 1 83 ? -5.557 -0.147 17.261 1.00 81.94 83 GLU A N 1
ATOM 652 C CA . GLU A 1 83 ? -6.912 -0.716 17.260 1.00 81.94 83 GLU A CA 1
ATOM 653 C C . GLU A 1 83 ? -7.031 -1.909 16.303 1.00 81.94 83 GLU A C 1
ATOM 655 O O . GLU A 1 83 ? -7.554 -2.965 16.664 1.00 81.94 83 GLU A O 1
ATOM 660 N N . MET A 1 84 ? -6.448 -1.799 15.106 1.00 74.75 84 MET A N 1
ATOM 661 C CA . MET A 1 84 ? -6.456 -2.884 14.120 1.00 74.75 84 MET A CA 1
ATOM 662 C C . MET A 1 84 ? -5.760 -4.170 14.592 1.00 74.75 84 MET A C 1
ATOM 664 O O . MET A 1 84 ? -6.118 -5.250 14.121 1.00 74.75 84 MET A O 1
ATOM 668 N N . LYS A 1 85 ? -4.771 -4.071 15.492 1.00 70.94 85 LYS A N 1
ATOM 669 C CA . LYS A 1 85 ? -4.068 -5.234 16.064 1.00 70.94 85 LYS A CA 1
ATOM 670 C C . LYS A 1 85 ? -4.871 -5.913 17.172 1.00 70.94 85 LYS A C 1
ATOM 672 O O . LYS A 1 85 ? -4.685 -7.101 17.406 1.00 70.94 85 LYS A O 1
ATOM 677 N N . ILE A 1 86 ? -5.730 -5.161 17.860 1.00 57.69 86 ILE A N 1
ATOM 678 C CA . ILE A 1 86 ? -6.528 -5.654 18.990 1.00 57.69 86 ILE A CA 1
ATOM 679 C C . ILE A 1 86 ? -7.693 -6.526 18.493 1.00 57.69 86 ILE A C 1
ATOM 681 O O . ILE A 1 86 ? -8.044 -7.497 19.152 1.00 57.69 86 ILE A O 1
ATOM 685 N N . ASN A 1 87 ? -8.222 -6.253 17.296 1.00 53.72 87 ASN A N 1
ATOM 686 C CA . ASN A 1 87 ? -9.356 -6.976 16.702 1.00 53.72 87 ASN A CA 1
ATOM 687 C C . ASN A 1 87 ? -8.980 -8.302 15.994 1.00 53.72 87 ASN A C 1
ATOM 689 O O . ASN A 1 87 ? -9.774 -8.836 15.226 1.00 53.72 87 ASN A O 1
ATOM 693 N N . GLU A 1 88 ? -7.765 -8.828 16.193 1.00 54.03 88 GLU A N 1
ATOM 694 C CA . GLU A 1 88 ? -7.322 -10.137 15.663 1.00 54.03 88 GLU A CA 1
ATOM 695 C C . GLU A 1 88 ? -7.368 -11.260 16.722 1.00 54.03 88 GLU A C 1
ATOM 697 O O . GLU A 1 88 ? -6.739 -12.311 16.550 1.00 54.03 88 GLU A O 1
ATOM 702 N N . HIS A 1 89 ? -8.079 -11.046 17.834 1.00 46.75 89 HIS A N 1
ATOM 703 C CA . HIS A 1 89 ? -8.193 -11.957 18.981 1.00 46.75 89 HIS A CA 1
ATOM 704 C C . HIS A 1 89 ? -9.653 -12.208 19.356 1.00 46.75 89 HIS A C 1
ATOM 706 O O . HIS A 1 89 ? -9.924 -13.338 19.823 1.00 46.75 89 HIS A O 1
#

Sequence (89 aa):
MKQALTFRVHTSNLLKEIVECAIPTSAGVLYVPVNQFRLLLCAVAERATKLNDPELNKLMCQLTLYEESDPNSKHYNPDLMQEMKINEH

Radius of gyration: 15.24 Å; chains: 1; bounding box: 36×33×42 Å

Foldseek 3Di:
DDDDDQAAAQQVVVLVCCQPPVDPPVPCVVVVVSVVVVVVLLVQQVVCVVVVDPVSPLVCLSNVSDLCSDPPHPNPPVVVVVVSSVVPD